Protein AF-A0A7W7T386-F1 (afdb_monomer)

Radius of gyration: 15.23 Å; Cα contacts (8 Å, |Δi|>4): 49; chains: 1; bounding box: 34×30×43 Å

Solvent-accessible surface area (backbone atoms only — not comparable to full-atom values): 4518 Å² total; per-residue (Å²): 135,88,80,73,86,75,81,81,78,91,75,86,84,85,80,92,59,99,56,63,71,48,77,50,78,56,96,62,32,38,39,37,35,40,62,87,78,44,80,46,79,38,43,57,73,57,45,56,54,50,51,54,54,51,53,51,52,50,52,53,53,56,52,50,55,55,64,76,73,109

Structure (mmCIF, N/CA/C/O backbone):
data_AF-A0A7W7T386-F1
#
_entry.id   AF-A0A7W7T386-F1
#
loop_
_atom_site.group_PDB
_atom_site.id
_atom_site.type_symbol
_atom_site.label_atom_id
_atom_site.label_alt_id
_atom_site.label_comp_id
_atom_site.label_asym_id
_atom_site.label_entity_id
_atom_site.label_seq_id
_atom_site.pdbx_PDB_ins_code
_atom_site.Cartn_x
_atom_site.Cartn_y
_atom_site.Cartn_z
_atom_site.occupancy
_atom_site.B_iso_or_equiv
_atom_site.auth_seq_id
_atom_site.auth_comp_id
_atom_site.auth_asym_id
_atom_site.auth_atom_id
_atom_site.pdbx_PDB_model_num
ATOM 1 N N . MET A 1 1 ? 1.274 18.071 -23.267 1.00 40.97 1 MET A N 1
ATOM 2 C CA . MET A 1 1 ? 0.333 17.408 -22.341 1.00 40.97 1 MET A CA 1
ATOM 3 C C . MET A 1 1 ? 0.767 15.958 -22.225 1.00 40.97 1 MET A C 1
ATOM 5 O O . MET A 1 1 ? 0.629 15.235 -23.200 1.00 40.97 1 MET A O 1
ATOM 9 N N . SER A 1 2 ? 1.403 15.569 -21.116 1.00 39.31 2 SER A N 1
ATOM 10 C CA . SER A 1 2 ? 1.835 14.180 -20.919 1.00 39.31 2 SER A CA 1
ATOM 11 C C . SER A 1 2 ? 0.644 13.373 -20.412 1.00 39.31 2 SER A C 1
ATOM 13 O O . SER A 1 2 ? 0.1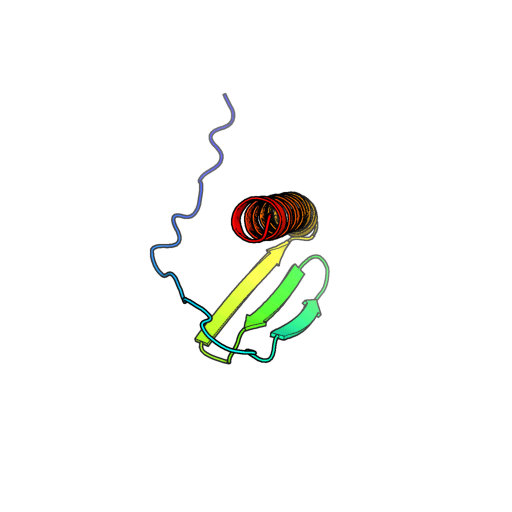73 13.584 -19.294 1.00 39.31 2 SER A O 1
ATOM 15 N N . MET A 1 3 ? 0.100 12.533 -21.286 1.00 40.59 3 MET A N 1
ATOM 16 C CA . MET A 1 3 ? -0.990 11.615 -20.991 1.00 40.59 3 MET A CA 1
ATOM 17 C C . MET A 1 3 ? -0.393 10.490 -20.144 1.00 40.59 3 MET A C 1
ATOM 19 O O . MET A 1 3 ? 0.347 9.663 -20.664 1.00 40.59 3 MET A O 1
ATOM 23 N N . HIS A 1 4 ? -0.634 10.500 -18.834 1.00 52.88 4 HIS A N 1
ATOM 24 C CA . HIS A 1 4 ? -0.302 9.352 -17.996 1.00 52.88 4 HIS A CA 1
ATOM 25 C C . HIS A 1 4 ? -1.364 8.286 -18.295 1.00 52.88 4 HIS A C 1
ATOM 27 O O . HIS A 1 4 ? -2.540 8.551 -18.031 1.00 52.88 4 HIS A O 1
ATOM 33 N N . PRO A 1 5 ? -1.020 7.129 -18.891 1.00 50.06 5 PRO A N 1
ATOM 34 C CA . PRO A 1 5 ? -1.970 6.038 -19.038 1.00 50.06 5 PRO A CA 1
ATOM 35 C C . PRO A 1 5 ? -2.272 5.506 -17.634 1.00 50.06 5 PRO A C 1
ATOM 37 O O . PRO A 1 5 ? -1.528 4.703 -17.080 1.00 50.06 5 PRO A O 1
ATOM 40 N N . GLY A 1 6 ? -3.328 6.031 -17.015 1.00 50.34 6 GLY A N 1
ATOM 41 C CA . GLY A 1 6 ? -3.822 5.523 -15.745 1.00 50.34 6 GLY A CA 1
ATOM 42 C C . GLY A 1 6 ? -4.335 4.103 -15.952 1.00 50.34 6 GLY A C 1
ATOM 43 O O . GLY A 1 6 ? -5.256 3.885 -16.738 1.00 50.34 6 GLY A O 1
ATOM 44 N N . PHE A 1 7 ? -3.733 3.136 -15.265 1.00 57.22 7 PHE A N 1
ATOM 45 C CA . PHE A 1 7 ? -4.290 1.794 -15.156 1.00 57.22 7 PHE A CA 1
ATOM 46 C C . PHE A 1 7 ? -5.565 1.876 -14.310 1.00 57.22 7 PHE A C 1
ATOM 48 O O . PHE A 1 7 ? -5.519 2.224 -13.131 1.00 57.22 7 PHE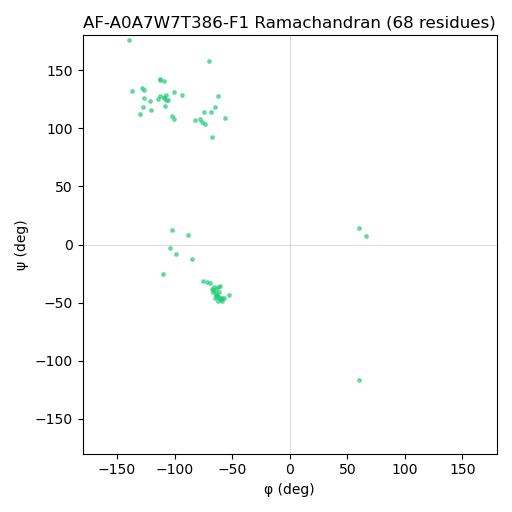 A O 1
ATOM 55 N N . GLY A 1 8 ? -6.718 1.598 -14.920 1.00 49.22 8 GLY A N 1
ATOM 56 C CA . GLY A 1 8 ? -7.988 1.500 -14.206 1.00 49.22 8 GLY A CA 1
ATOM 57 C C . GLY A 1 8 ? -8.059 0.173 -13.457 1.00 49.22 8 GLY A C 1
ATOM 58 O O . GLY A 1 8 ? -8.253 -0.869 -14.077 1.00 49.22 8 GLY A O 1
ATOM 59 N N . ILE A 1 9 ? -7.901 0.199 -12.135 1.00 58.56 9 ILE A N 1
ATOM 60 C CA . ILE A 1 9 ? -8.126 -0.978 -11.290 1.00 58.56 9 ILE A CA 1
ATOM 61 C C . ILE A 1 9 ? -9.644 -1.128 -11.115 1.00 58.56 9 ILE A C 1
ATOM 63 O O . ILE A 1 9 ? -10.277 -0.329 -10.432 1.00 58.56 9 ILE A O 1
ATOM 67 N N . SER A 1 10 ? -10.246 -2.135 -11.755 1.00 56.97 10 SER A N 1
ATOM 68 C CA . SER A 1 10 ? -11.691 -2.418 -11.680 1.00 56.97 10 SER A CA 1
ATOM 69 C C . SER A 1 10 ? -12.085 -3.348 -10.524 1.00 56.97 10 SER A C 1
ATOM 71 O O . SER A 1 10 ? -13.228 -3.799 -10.462 1.00 56.97 10 SER A O 1
ATOM 73 N N . SER A 1 11 ? -11.154 -3.659 -9.622 1.00 61.00 11 SER A N 1
ATOM 74 C CA . SER A 1 11 ? -11.380 -4.529 -8.467 1.00 61.00 11 SER A CA 1
ATOM 75 C C . SER A 1 11 ? -11.066 -3.778 -7.182 1.00 61.00 11 SER A C 1
ATOM 77 O O . SER A 1 11 ? -9.960 -3.278 -7.004 1.00 61.00 11 SER A O 1
ATOM 79 N N . PHE A 1 12 ? -12.042 -3.711 -6.279 1.00 68.94 12 PHE A N 1
ATOM 80 C CA . PHE A 1 12 ? -11.850 -3.207 -4.924 1.00 68.94 12 PHE A CA 1
ATOM 81 C C . PHE A 1 12 ? -12.029 -4.357 -3.932 1.00 68.94 12 PHE A C 1
ATOM 83 O O . PHE A 1 12 ? -12.900 -5.209 -4.106 1.00 68.94 12 PHE A O 1
ATOM 90 N N . ALA A 1 13 ? -11.206 -4.372 -2.889 1.00 68.75 13 ALA A N 1
ATOM 91 C CA . ALA A 1 13 ? -11.396 -5.218 -1.721 1.00 68.75 13 ALA A CA 1
ATOM 92 C C . ALA A 1 13 ? -11.721 -4.305 -0.537 1.00 68.75 13 ALA A C 1
ATOM 94 O O . ALA A 1 13 ? -10.999 -3.339 -0.285 1.00 68.75 13 ALA A O 1
ATOM 95 N N . ARG A 1 14 ? -12.817 -4.587 0.173 1.00 77.88 14 ARG A N 1
ATOM 96 C CA . ARG A 1 14 ? -13.141 -3.901 1.426 1.00 77.88 14 ARG A CA 1
ATOM 97 C C . ARG A 1 14 ? -12.596 -4.720 2.588 1.00 77.88 14 ARG A C 1
ATOM 99 O O . ARG A 1 14 ? -12.869 -5.912 2.686 1.00 77.88 14 ARG A O 1
ATOM 106 N N . ILE A 1 15 ? -11.847 -4.065 3.463 1.00 75.94 15 ILE A N 1
ATOM 107 C CA . ILE A 1 15 ? -11.307 -4.655 4.685 1.00 75.94 15 ILE A CA 1
ATOM 108 C C . ILE A 1 15 ? -12.216 -4.211 5.831 1.00 75.94 15 ILE A C 1
ATOM 110 O O . ILE A 1 15 ? -12.238 -3.033 6.174 1.00 75.94 15 ILE A O 1
ATOM 114 N N . GLU A 1 16 ? -13.020 -5.132 6.365 1.00 77.88 16 GLU A N 1
ATOM 115 C CA . GLU A 1 16 ? -13.979 -4.851 7.452 1.00 77.88 16 GLU A CA 1
ATOM 116 C C . GLU A 1 16 ? -13.457 -5.261 8.842 1.00 77.88 16 GLU A C 1
ATOM 118 O O . GLU A 1 16 ? -14.065 -4.930 9.856 1.00 77.88 16 GLU A O 1
ATOM 123 N N . SER A 1 17 ? -12.320 -5.957 8.900 1.00 78.06 17 SER A N 1
ATOM 124 C CA . SER A 1 17 ? -11.651 -6.410 10.125 1.00 78.06 17 SER A CA 1
ATOM 125 C C . SER A 1 17 ? -10.136 -6.246 10.000 1.00 78.06 17 SER A C 1
ATOM 127 O O . SER A 1 17 ? -9.640 -5.913 8.926 1.00 78.06 17 SER A O 1
ATOM 129 N N . GLU A 1 18 ? -9.374 -6.529 11.060 1.00 75.50 18 GLU A N 1
ATOM 130 C CA . GLU A 1 18 ? -7.911 -6.603 10.961 1.00 75.50 18 GLU A CA 1
ATOM 131 C C . GLU A 1 18 ? -7.508 -7.630 9.888 1.00 75.50 18 GLU A C 1
ATOM 133 O O . GLU A 1 18 ? -7.695 -8.836 10.054 1.00 75.50 18 GLU A O 1
ATOM 138 N N . ALA A 1 19 ? -6.996 -7.148 8.755 1.00 79.19 19 ALA A N 1
ATOM 139 C CA . ALA A 1 19 ? -6.431 -7.982 7.705 1.00 79.19 19 ALA A CA 1
ATOM 140 C C . ALA A 1 19 ? -4.904 -7.959 7.829 1.00 79.19 19 ALA A C 1
ATOM 142 O O . ALA A 1 19 ? -4.326 -6.872 7.919 1.00 79.19 19 ALA A O 1
ATOM 143 N N . PRO A 1 20 ? -4.221 -9.119 7.808 1.00 84.56 20 PRO A N 1
ATOM 144 C CA . PRO A 1 20 ? -2.769 -9.132 7.775 1.00 84.56 20 PRO A CA 1
ATOM 145 C C . PRO A 1 20 ? -2.287 -8.450 6.491 1.00 84.56 20 PRO A C 1
ATOM 147 O O . PRO A 1 20 ? -2.730 -8.791 5.391 1.00 84.56 20 PRO A O 1
ATOM 150 N N . ILE A 1 21 ? -1.383 -7.484 6.645 1.00 86.31 21 ILE A N 1
ATOM 151 C CA . ILE A 1 21 ? -0.701 -6.813 5.539 1.00 86.31 21 ILE A CA 1
ATOM 152 C C . ILE A 1 21 ? 0.744 -7.296 5.543 1.00 86.31 21 ILE A C 1
ATOM 154 O O . ILE A 1 21 ? 1.465 -7.086 6.518 1.00 86.31 21 ILE A O 1
ATOM 158 N N . SER A 1 22 ? 1.179 -7.927 4.456 1.00 89.81 22 SER A N 1
ATOM 159 C CA . SER A 1 22 ? 2.589 -8.247 4.233 1.00 89.81 22 SER A CA 1
ATOM 160 C C . SER A 1 22 ? 3.155 -7.384 3.116 1.00 89.81 22 SER A C 1
ATOM 162 O O . SER A 1 22 ? 2.493 -7.147 2.109 1.00 89.81 22 SER A O 1
ATOM 164 N N . CYS A 1 23 ? 4.392 -6.929 3.294 1.00 91.25 23 CYS A N 1
ATOM 165 C CA . CYS A 1 23 ? 5.112 -6.132 2.313 1.00 91.25 23 CYS A CA 1
ATOM 166 C C . CYS A 1 23 ? 6.469 -6.775 2.030 1.00 91.25 23 CYS A C 1
ATOM 168 O O . CYS A 1 23 ? 7.198 -7.122 2.960 1.00 91.25 23 CYS A O 1
ATOM 170 N N . HIS A 1 24 ? 6.809 -6.907 0.753 1.00 94.44 24 HIS A N 1
ATOM 171 C CA . HIS A 1 24 ? 8.112 -7.362 0.291 1.00 94.44 24 HIS A CA 1
ATOM 172 C C . HIS A 1 24 ? 8.674 -6.371 -0.730 1.00 94.44 24 HIS A C 1
ATOM 174 O O . HIS A 1 24 ? 7.962 -5.942 -1.632 1.00 94.44 24 HIS A O 1
ATOM 180 N N . VAL A 1 25 ? 9.951 -6.007 -0.613 1.00 94.62 25 VAL A N 1
ATOM 181 C CA . VAL A 1 25 ? 10.595 -5.027 -1.503 1.00 94.62 25 VAL A CA 1
ATOM 182 C C . VAL A 1 25 ? 11.553 -5.740 -2.452 1.00 94.62 25 VAL A C 1
ATOM 184 O O . VAL A 1 25 ? 12.409 -6.503 -2.007 1.00 94.62 25 VAL A O 1
ATOM 187 N N . VAL A 1 26 ? 11.426 -5.477 -3.753 1.00 93.94 26 VAL A N 1
ATOM 188 C CA . VAL A 1 26 ? 12.310 -6.001 -4.804 1.00 93.94 26 VAL A CA 1
ATOM 189 C C . VAL A 1 26 ? 12.765 -4.840 -5.675 1.00 93.94 26 VAL A C 1
ATOM 191 O O . VAL A 1 26 ? 11.966 -4.243 -6.384 1.00 93.94 26 VAL A O 1
ATOM 194 N N . GLY A 1 27 ? 14.056 -4.505 -5.633 1.00 93.94 27 GLY A N 1
ATOM 195 C CA . GLY A 1 27 ? 14.575 -3.377 -6.410 1.00 93.94 27 GLY A CA 1
ATOM 196 C C . GLY A 1 27 ? 13.900 -2.057 -6.021 1.00 93.94 27 GLY A C 1
ATOM 197 O O . GLY A 1 27 ? 14.049 -1.599 -4.887 1.00 93.94 27 GLY A O 1
ATOM 198 N N . ASP A 1 28 ? 13.186 -1.442 -6.963 1.00 93.81 28 ASP A N 1
ATOM 199 C CA . ASP A 1 28 ? 12.409 -0.216 -6.772 1.00 93.81 28 ASP A CA 1
ATOM 200 C C . ASP A 1 28 ? 10.896 -0.456 -6.633 1.00 93.81 28 ASP A C 1
ATOM 202 O O . ASP A 1 28 ? 10.128 0.506 -6.651 1.00 93.81 28 ASP A O 1
ATOM 206 N N . GLU A 1 29 ? 10.469 -1.703 -6.436 1.00 94.69 29 GLU A N 1
ATOM 207 C CA . GLU A 1 29 ? 9.069 -2.098 -6.288 1.00 94.69 29 GLU A CA 1
ATOM 208 C C . GLU A 1 29 ? 8.761 -2.595 -4.869 1.00 94.69 29 GLU A C 1
ATOM 210 O O . GLU A 1 29 ? 9.559 -3.286 -4.227 1.00 94.69 29 GLU A O 1
ATOM 215 N N . ALA A 1 30 ? 7.569 -2.260 -4.380 1.00 93.31 30 ALA A N 1
ATOM 216 C CA . ALA A 1 30 ? 6.970 -2.833 -3.185 1.00 93.31 30 ALA A CA 1
ATOM 217 C C . ALA A 1 30 ? 5.796 -3.731 -3.583 1.00 93.31 30 ALA A C 1
ATOM 219 O O . ALA A 1 30 ? 4.881 -3.303 -4.284 1.00 93.31 30 ALA A O 1
ATOM 220 N N . HIS A 1 31 ? 5.829 -4.970 -3.109 1.00 93.75 31 HIS A N 1
ATOM 221 C CA . HIS A 1 31 ? 4.793 -5.977 -3.275 1.00 93.75 31 HIS A CA 1
ATOM 222 C C . HIS A 1 31 ? 4.006 -6.060 -1.970 1.00 93.75 31 HIS A C 1
ATOM 224 O O . HIS A 1 31 ? 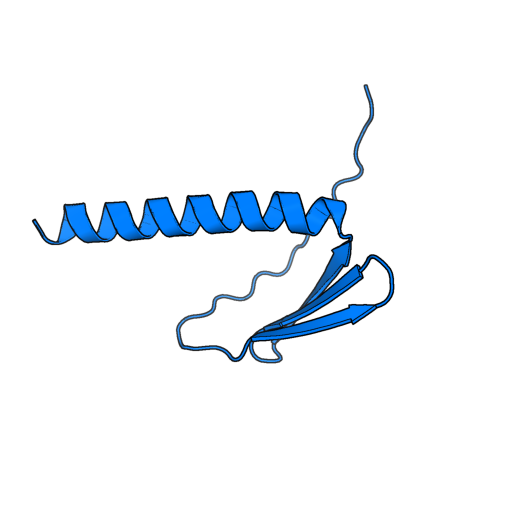4.537 -6.490 -0.945 1.00 93.75 31 HIS A O 1
ATOM 230 N N . LEU A 1 32 ? 2.760 -5.610 -2.001 1.00 90.56 32 LEU A N 1
ATOM 231 C CA . LEU A 1 32 ? 1.846 -5.564 -0.870 1.00 90.56 32 LEU A CA 1
ATOM 232 C C . LEU A 1 32 ? 0.788 -6.648 -1.050 1.00 90.56 32 LEU A C 1
ATOM 234 O O . LEU A 1 32 ? 0.077 -6.634 -2.050 1.00 90.56 32 LEU A O 1
ATOM 238 N N . THR A 1 33 ? 0.647 -7.527 -0.065 1.00 89.00 33 THR A N 1
ATOM 239 C CA . THR A 1 33 ? -0.456 -8.492 0.009 1.00 89.00 33 THR A CA 1
ATOM 240 C C . THR A 1 33 ? -1.314 -8.149 1.213 1.00 89.00 33 THR A C 1
ATOM 242 O O . THR A 1 33 ? -0.810 -8.054 2.334 1.00 89.00 33 THR A O 1
ATOM 245 N N . ILE A 1 34 ? -2.613 -7.965 0.992 1.00 86.19 34 ILE A N 1
ATOM 246 C CA . ILE A 1 34 ? -3.566 -7.573 2.028 1.00 86.19 34 ILE A CA 1
ATOM 247 C C . ILE A 1 34 ? -4.645 -8.645 2.155 1.00 86.19 34 ILE A C 1
ATOM 249 O O . ILE A 1 34 ? -5.393 -8.915 1.212 1.00 86.19 34 ILE A O 1
ATOM 253 N N . GLY A 1 35 ? -4.698 -9.292 3.323 1.00 81.06 35 GLY A N 1
ATOM 254 C CA . GLY A 1 35 ? -5.678 -10.336 3.640 1.00 81.06 35 GLY A CA 1
ATOM 255 C C . GLY A 1 35 ? -5.637 -11.560 2.715 1.00 81.06 35 GLY A C 1
ATOM 256 O O . GLY A 1 35 ? -6.597 -12.322 2.687 1.00 81.06 35 GLY A O 1
ATOM 257 N N . GLY A 1 36 ? -4.570 -11.723 1.922 1.00 77.94 36 GLY A N 1
ATOM 258 C CA . GLY A 1 36 ? -4.470 -12.738 0.865 1.00 77.94 36 GLY A CA 1
ATOM 259 C C . GLY A 1 36 ? -5.433 -12.536 -0.315 1.00 77.94 36 GLY A C 1
ATOM 260 O O . GLY A 1 36 ? -5.541 -13.421 -1.157 1.00 77.94 36 GLY A O 1
ATOM 261 N N . ALA A 1 37 ? -6.149 -11.408 -0.366 1.00 74.50 37 ALA A N 1
ATOM 262 C CA . ALA A 1 37 ? -7.183 -11.126 -1.363 1.00 74.50 37 ALA A CA 1
ATOM 263 C C . ALA A 1 37 ? -6.778 -10.029 -2.357 1.00 74.50 37 ALA A C 1
ATOM 265 O O . ALA A 1 37 ? -7.305 -9.979 -3.467 1.00 74.50 37 ALA A O 1
ATOM 266 N N . LEU A 1 38 ? -5.868 -9.141 -1.951 1.00 80.88 38 LEU A N 1
ATOM 267 C CA . LEU A 1 38 ? -5.379 -8.044 -2.773 1.00 80.88 38 LEU A CA 1
ATOM 268 C C . LEU A 1 38 ? -3.855 -8.076 -2.817 1.00 80.88 38 LEU A C 1
ATOM 270 O O . LEU A 1 38 ? -3.215 -7.900 -1.783 1.00 80.88 38 LEU A O 1
ATOM 274 N N . ASP A 1 39 ? -3.312 -8.244 -4.019 1.00 85.06 39 ASP A N 1
ATOM 275 C CA . ASP A 1 39 ? -1.890 -8.098 -4.311 1.00 85.06 39 ASP A CA 1
ATOM 276 C C . ASP A 1 39 ? -1.667 -6.828 -5.134 1.00 85.06 39 ASP A C 1
ATOM 278 O O . ASP A 1 39 ? -2.293 -6.622 -6.177 1.00 85.06 39 ASP A O 1
ATOM 282 N N . LEU A 1 40 ? -0.773 -5.966 -4.660 1.00 86.56 40 LEU A N 1
ATOM 283 C CA . LEU A 1 40 ? -0.410 -4.711 -5.304 1.00 86.56 40 LEU A CA 1
ATOM 284 C C . LEU A 1 40 ? 1.106 -4.648 -5.471 1.00 86.56 40 LEU A C 1
ATOM 286 O O . LEU A 1 40 ? 1.844 -4.751 -4.496 1.00 86.56 40 LEU A O 1
ATOM 290 N N . VAL A 1 41 ? 1.564 -4.422 -6.701 1.00 91.06 41 VAL A N 1
ATOM 291 C CA . VAL A 1 41 ? 2.961 -4.077 -6.990 1.00 91.06 41 VAL A CA 1
ATOM 292 C C . VAL A 1 41 ? 3.013 -2.600 -7.329 1.00 91.06 41 VAL A C 1
ATOM 294 O O . VAL A 1 41 ? 2.290 -2.132 -8.210 1.00 91.06 41 VAL A O 1
ATOM 297 N N . ILE A 1 42 ? 3.832 -1.852 -6.601 1.00 90.75 42 ILE A N 1
ATOM 298 C CA . ILE A 1 42 ? 3.908 -0.402 -6.730 1.00 90.75 42 ILE A CA 1
ATOM 299 C C . ILE A 1 42 ? 5.361 0.061 -6.712 1.00 90.75 42 ILE A C 1
ATOM 301 O O . ILE A 1 42 ? 6.149 -0.343 -5.860 1.00 90.75 42 ILE A O 1
ATOM 305 N N . THR A 1 43 ? 5.727 0.924 -7.656 1.00 94.31 43 THR A N 1
ATOM 306 C CA . THR A 1 43 ? 7.079 1.490 -7.713 1.00 94.31 43 THR A CA 1
ATOM 307 C C . THR A 1 43 ? 7.307 2.462 -6.558 1.00 94.31 43 THR A C 1
ATOM 309 O O . THR A 1 43 ? 6.367 3.047 -6.020 1.00 94.31 43 THR A O 1
ATOM 312 N N . LYS A 1 44 ? 8.567 2.713 -6.203 1.00 91.00 44 LYS A N 1
ATOM 313 C CA . LYS A 1 44 ? 8.951 3.620 -5.113 1.00 91.00 44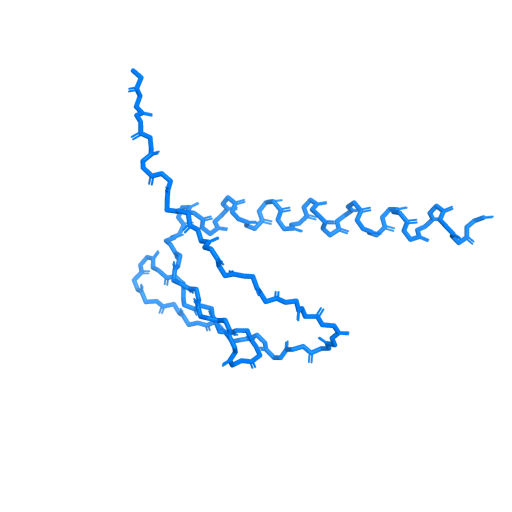 LYS A CA 1
ATOM 314 C C . LYS A 1 44 ? 8.311 5.003 -5.239 1.00 91.00 44 LYS A C 1
ATOM 316 O O . LYS A 1 44 ? 7.846 5.548 -4.242 1.00 91.00 44 LYS A O 1
ATOM 321 N N . ALA A 1 45 ? 8.293 5.576 -6.443 1.00 89.62 45 ALA A N 1
ATOM 322 C CA . ALA A 1 45 ? 7.715 6.899 -6.672 1.00 89.62 45 ALA A CA 1
ATOM 323 C C . ALA A 1 45 ? 6.198 6.906 -6.423 1.00 89.62 45 ALA A C 1
ATOM 325 O O . ALA A 1 45 ? 5.699 7.774 -5.711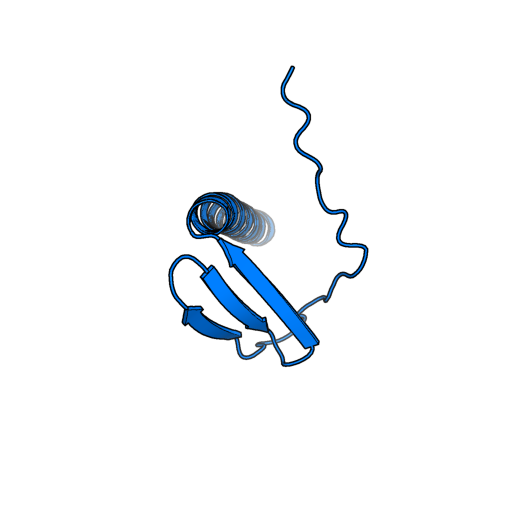 1.00 89.62 45 ALA A O 1
ATOM 326 N N . ALA A 1 46 ? 5.485 5.906 -6.948 1.00 89.00 46 ALA A N 1
ATOM 327 C CA . ALA A 1 46 ? 4.047 5.768 -6.745 1.00 89.00 46 ALA A CA 1
ATOM 328 C C . ALA A 1 46 ? 3.697 5.409 -5.290 1.00 89.00 46 ALA A C 1
ATOM 330 O O . ALA A 1 46 ? 2.680 5.864 -4.779 1.00 89.00 46 ALA A O 1
ATOM 331 N N . LEU A 1 47 ? 4.547 4.647 -4.595 1.00 90.50 47 LEU A N 1
ATOM 332 C CA . LEU A 1 47 ? 4.353 4.303 -3.187 1.00 90.50 47 LEU A CA 1
ATOM 333 C C . LEU A 1 47 ? 4.407 5.544 -2.296 1.00 90.50 47 LEU A C 1
ATOM 335 O O . LEU A 1 47 ? 3.568 5.689 -1.413 1.00 90.50 47 LEU A O 1
ATOM 339 N N . VAL A 1 48 ? 5.363 6.446 -2.531 1.00 91.44 48 VAL A N 1
ATOM 340 C CA . VAL A 1 48 ? 5.456 7.705 -1.775 1.00 91.44 48 VAL A CA 1
ATOM 341 C C . VAL A 1 48 ? 4.174 8.523 -1.942 1.00 91.44 48 VAL A C 1
ATOM 343 O O . VAL A 1 48 ? 3.596 8.956 -0.947 1.00 91.44 48 VAL A O 1
ATOM 346 N N . ASP A 1 49 ? 3.685 8.658 -3.173 1.00 90.50 49 ASP A N 1
ATOM 347 C CA . ASP A 1 49 ? 2.435 9.364 -3.466 1.00 90.50 49 ASP A CA 1
ATOM 348 C C . ASP A 1 49 ? 1.221 8.692 -2.792 1.00 90.50 49 ASP A C 1
ATOM 350 O O . ASP A 1 49 ? 0.474 9.332 -2.046 1.00 90.50 49 ASP A O 1
ATOM 354 N N . LEU A 1 50 ? 1.093 7.365 -2.934 1.00 88.88 50 LEU A N 1
ATOM 355 C CA . LEU A 1 50 ? 0.038 6.569 -2.301 1.00 88.88 50 LEU A CA 1
ATOM 356 C C . LEU A 1 50 ? 0.040 6.733 -0.777 1.00 88.88 50 LEU A C 1
ATOM 358 O O . LEU A 1 50 ? -1.013 6.949 -0.182 1.00 88.88 50 LEU A O 1
ATOM 362 N N . THR A 1 51 ? 1.205 6.659 -0.130 1.00 90.62 51 THR A N 1
ATOM 363 C CA . THR A 1 51 ? 1.294 6.818 1.330 1.00 90.62 51 THR A CA 1
ATOM 364 C C . THR A 1 51 ? 0.838 8.198 1.791 1.00 90.62 51 THR A C 1
ATOM 366 O O . THR A 1 51 ? 0.159 8.288 2.812 1.00 90.62 51 THR A O 1
ATOM 369 N N . GLY A 1 52 ? 1.118 9.260 1.028 1.00 90.94 52 GLY A N 1
ATOM 370 C CA . GLY A 1 52 ? 0.609 10.601 1.318 1.00 90.94 52 GLY A CA 1
ATOM 371 C C . GLY A 1 52 ? -0.920 10.659 1.295 1.00 90.94 52 GLY A C 1
ATOM 372 O O . GLY A 1 52 ? -1.539 11.185 2.222 1.00 90.94 52 GLY A O 1
ATOM 373 N N . HIS A 1 53 ? -1.539 10.051 0.281 1.00 92.12 53 HIS A N 1
ATOM 374 C CA . HIS A 1 53 ? -2.995 9.946 0.189 1.00 92.12 53 HIS A CA 1
ATOM 375 C C 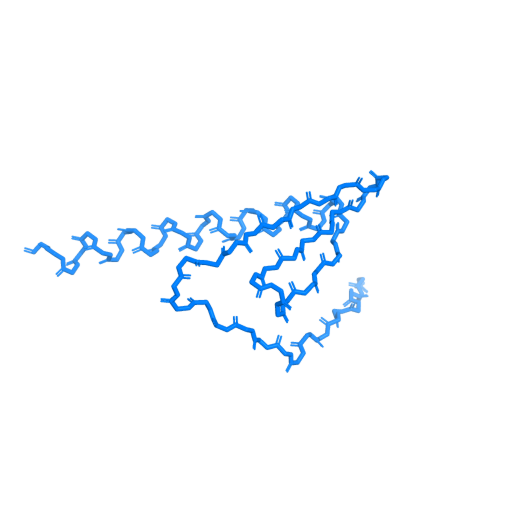. HIS A 1 53 ? -3.607 9.104 1.318 1.00 92.12 53 HIS A C 1
ATOM 377 O O . HIS A 1 53 ? -4.617 9.508 1.893 1.00 92.12 53 HIS A O 1
ATOM 383 N N . LEU A 1 54 ? -2.990 7.973 1.676 1.00 90.69 54 LEU A N 1
ATOM 384 C CA . LEU A 1 54 ? -3.470 7.105 2.757 1.00 90.69 54 LEU A CA 1
ATOM 385 C C . LEU A 1 54 ? -3.369 7.774 4.133 1.00 90.69 54 LEU A C 1
ATOM 387 O O . LEU A 1 54 ? -4.294 7.657 4.933 1.00 90.69 54 LEU A O 1
ATOM 391 N N . VAL A 1 55 ? -2.278 8.497 4.407 1.00 93.94 55 VAL A N 1
ATOM 392 C CA . VAL A 1 55 ? -2.119 9.267 5.653 1.00 93.94 55 VAL A CA 1
ATOM 393 C C . VAL A 1 55 ? -3.207 10.326 5.767 1.00 93.94 55 VAL A C 1
ATOM 395 O O . VAL A 1 55 ? -3.870 10.405 6.795 1.00 93.94 55 VAL A O 1
ATOM 398 N N . ARG A 1 56 ? -3.450 11.081 4.693 1.00 93.38 56 ARG A N 1
ATOM 399 C CA . ARG A 1 56 ? -4.524 12.074 4.668 1.00 93.38 56 ARG A CA 1
ATOM 400 C C . ARG A 1 56 ? -5.896 11.443 4.913 1.00 93.38 56 ARG A C 1
ATOM 402 O O . ARG A 1 56 ? -6.651 11.957 5.728 1.00 93.38 56 ARG A O 1
ATOM 409 N N . ALA A 1 57 ? -6.206 10.335 4.239 1.00 90.94 57 ALA A N 1
ATOM 410 C CA . ALA A 1 57 ? -7.476 9.634 4.418 1.00 90.94 57 ALA A CA 1
ATOM 411 C C . ALA A 1 57 ? -7.658 9.134 5.861 1.00 90.94 57 ALA A C 1
ATOM 413 O O . ALA A 1 57 ? -8.738 9.271 6.427 1.00 90.94 57 ALA A O 1
ATOM 414 N N . ARG A 1 58 ? -6.595 8.604 6.482 1.00 91.62 58 ARG A N 1
ATOM 415 C CA . ARG A 1 58 ? -6.603 8.236 7.905 1.00 91.62 58 ARG A CA 1
ATOM 416 C C . ARG A 1 58 ? -6.913 9.446 8.785 1.00 91.62 58 ARG A C 1
ATOM 418 O O . ARG A 1 58 ? -7.765 9.343 9.658 1.00 91.62 58 ARG A O 1
ATOM 425 N N . ASP A 1 59 ? -6.230 10.566 8.565 1.00 94.19 59 ASP A N 1
ATOM 426 C CA . ASP A 1 59 ? -6.403 11.767 9.387 1.00 94.19 59 ASP A CA 1
ATOM 427 C C . ASP A 1 59 ? -7.830 12.335 9.262 1.00 94.19 59 ASP A C 1
ATOM 429 O O . ASP A 1 59 ? -8.415 12.748 10.262 1.00 94.19 59 ASP A O 1
ATOM 433 N N . GLU A 1 60 ? -8.418 12.293 8.062 1.00 93.62 60 GLU A N 1
ATOM 434 C CA . GLU A 1 60 ? -9.820 12.662 7.819 1.00 93.62 60 GLU A CA 1
ATOM 435 C C . GLU A 1 60 ? -10.796 11.732 8.566 1.00 93.62 60 GLU A C 1
ATOM 437 O O . GLU A 1 60 ? -11.712 12.223 9.223 1.00 93.62 60 GLU A O 1
ATOM 442 N N . LEU A 1 61 ? -10.570 10.411 8.544 1.00 88.38 61 LEU A N 1
ATOM 443 C CA . LEU A 1 61 ? -11.386 9.443 9.292 1.00 88.38 61 LEU A CA 1
ATOM 444 C C . LEU A 1 61 ? -11.298 9.662 10.810 1.00 88.38 61 LEU A C 1
ATOM 446 O O . LEU A 1 61 ? -12.317 9.676 11.492 1.00 88.38 61 LEU A O 1
ATOM 450 N N . THR A 1 62 ? -10.096 9.888 11.346 1.00 89.00 62 THR A N 1
ATOM 451 C CA . THR A 1 62 ? -9.906 10.148 12.782 1.00 89.00 62 THR A CA 1
ATOM 452 C C . THR A 1 62 ? -10.547 11.466 13.223 1.00 89.00 62 THR A C 1
ATOM 454 O O . THR A 1 62 ? -11.078 11.555 14.330 1.00 89.00 62 THR A O 1
ATOM 457 N N . ALA A 1 63 ? -10.516 12.504 12.383 1.00 86.31 63 ALA A N 1
ATOM 458 C CA . ALA A 1 63 ? -11.180 13.770 12.68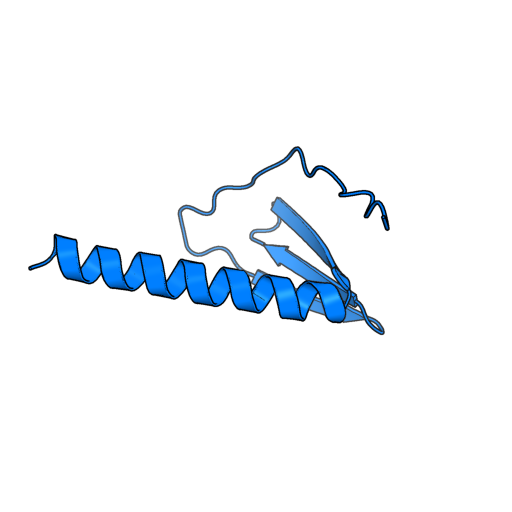4 1.00 86.31 63 ALA A CA 1
ATOM 459 C C . ALA A 1 63 ? -12.716 13.631 12.703 1.00 86.31 63 ALA A C 1
ATOM 461 O O . ALA A 1 63 ? -13.374 14.223 13.559 1.00 86.31 63 ALA A O 1
ATOM 462 N N . ASP A 1 64 ? -13.284 12.828 11.800 1.00 81.81 64 ASP A N 1
ATOM 463 C CA . ASP A 1 64 ? -14.725 12.547 11.744 1.00 81.81 64 ASP A CA 1
ATOM 464 C C . ASP A 1 64 ? -15.215 11.751 12.970 1.00 81.81 64 ASP A C 1
ATOM 466 O O . ASP A 1 64 ? -16.247 12.071 13.568 1.00 81.81 64 ASP A O 1
ATOM 470 N N . GLU A 1 65 ? -14.426 10.781 13.440 1.00 78.19 65 GLU A N 1
ATOM 471 C CA . GLU A 1 65 ? -14.700 10.047 14.686 1.00 78.19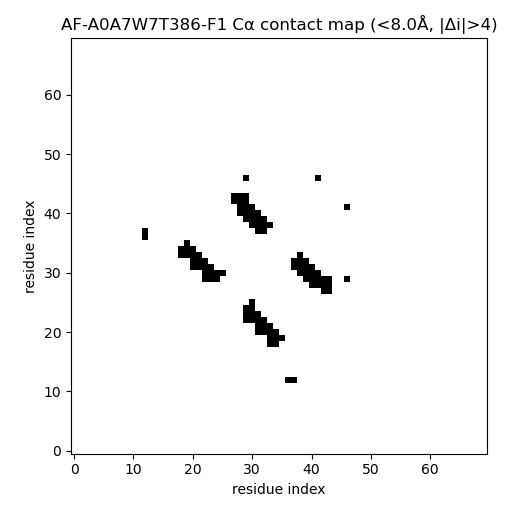 65 GLU A CA 1
ATOM 472 C C . GLU A 1 65 ? -14.739 10.973 15.915 1.00 78.19 65 GLU A C 1
ATOM 474 O O . GLU A 1 65 ? -15.561 10.785 16.813 1.00 78.19 65 GLU A O 1
ATOM 479 N N . GLN A 1 66 ? -13.899 12.012 15.956 1.00 69.19 66 GLN A N 1
ATOM 480 C CA . GLN A 1 66 ? -13.909 13.005 17.040 1.00 69.19 66 GLN A CA 1
ATOM 481 C C . GLN A 1 66 ? -15.126 13.939 16.985 1.00 69.19 66 GLN A C 1
ATOM 483 O O . GLN A 1 66 ? -15.615 14.367 18.027 1.00 69.19 66 GLN A O 1
ATOM 488 N N . LEU A 1 67 ? -15.628 14.252 15.788 1.00 61.22 67 LEU A N 1
ATOM 489 C CA . LEU A 1 67 ? -16.815 15.093 15.593 1.00 61.22 67 LEU A CA 1
ATOM 490 C C . LEU A 1 67 ? -18.121 14.357 15.906 1.00 61.22 67 LEU A C 1
ATOM 492 O O . LEU A 1 67 ? -19.084 14.977 16.344 1.00 61.22 67 LEU A O 1
ATOM 496 N N . THR A 1 68 ? -18.161 13.045 15.682 1.00 57.88 68 THR A N 1
ATOM 497 C CA . THR A 1 68 ? -19.343 12.202 15.928 1.00 57.88 68 THR A CA 1
ATOM 498 C C . THR A 1 68 ? -19.457 11.713 17.373 1.00 57.88 68 THR A C 1
ATOM 500 O O . THR A 1 68 ? -20.517 11.226 17.768 1.00 57.88 68 THR A O 1
ATOM 503 N N . THR A 1 69 ? -18.395 11.855 18.173 1.00 56.28 69 THR A N 1
ATOM 504 C CA . THR A 1 69 ? -18.360 11.480 19.597 1.00 56.28 69 THR A CA 1
ATOM 505 C C . THR A 1 69 ? -18.453 12.667 20.569 1.00 56.28 69 THR A C 1
ATOM 507 O O . THR A 1 69 ? -18.509 12.436 21.780 1.00 56.28 69 THR A O 1
ATOM 510 N N . ALA A 1 70 ? -18.494 13.907 20.064 1.00 50.31 70 ALA A N 1
ATOM 511 C CA . ALA A 1 70 ? -18.699 15.143 20.834 1.00 50.31 70 ALA A CA 1
ATOM 512 C C . ALA A 1 70 ? -20.184 15.535 20.924 1.00 50.31 70 ALA A C 1
ATOM 514 O O . ALA A 1 70 ? -20.577 16.068 21.988 1.00 50.31 70 ALA A O 1
#

Nearest PDB structures (foldseek):
  2a0s-assembly1_A  TM=7.770E-01  e=9.624E-01  Plasmodium vivax
  3m0n-assembly1_A  TM=7.701E-01  e=1.029E+00  Plasmodium vivax
  8d8o-assembly1_A  TM=5.586E-01  e=5.128E+00  Homo sapiens
  8v48-assembly1_B  TM=3.416E-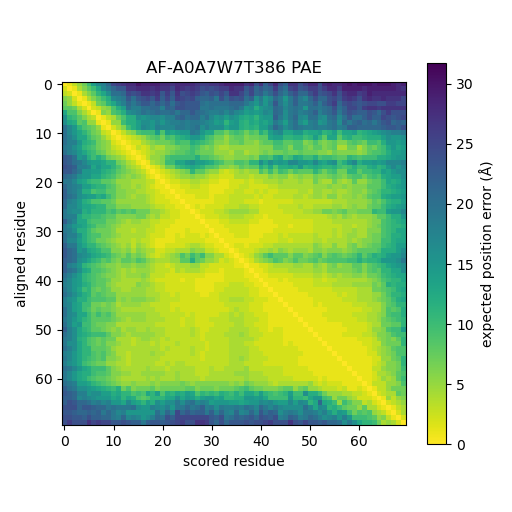01  e=2.297E+00  Escherichia coli B185
  8v47-assembly1_H  TM=3.871E-01  e=3.670E+00  Escherichia coli B185

Organism: NCBI:txid413306

pLDDT: mean 79.47, std 15.96, range [39.31, 94.69]

Foldseek 3Di:
DDDDPDDDDPDDDDDPDDWDWDWDDDDQWIWIQTNVPDTDIDGVVRVVVVVVVVVVVVVVVVVVVVVVVD

Sequence (70 aa):
MSMHPGFGISSFARIESEAPISCHVVGDEAHLTIGGALDLVITKAALVDLTGHLVRARDELTADEQLTTA

Mean predicted aligned error: 8.78 Å

Secondary structure (DSSP, 8-state):
----------------S---EEEEEETTEEEEEETTTEEEEEEHHHHHHHHHHHHHHHHHHHHHHHHH--